Protein AF-A0A957F0Q3-F1 (afdb_monomer_lite)

pLDDT: mean 90.67, std 10.05, range [42.16, 97.44]

Structure (mmCIF, N/CA/C/O backbone):
data_AF-A0A957F0Q3-F1
#
_entry.id   AF-A0A957F0Q3-F1
#
loop_
_atom_site.group_PDB
_atom_site.id
_atom_site.type_symbol
_atom_site.label_atom_id
_atom_site.label_alt_id
_atom_site.label_comp_id
_atom_site.label_asym_id
_atom_site.label_entity_id
_atom_site.label_seq_id
_atom_site.pdbx_PDB_ins_code
_atom_site.Cartn_x
_atom_site.Cartn_y
_atom_site.Cartn_z
_atom_site.occupancy
_atom_site.B_iso_or_equiv
_atom_site.auth_seq_id
_atom_site.auth_comp_id
_atom_site.auth_asym_id
_atom_site.auth_atom_id
_atom_site.pdbx_PDB_model_num
ATOM 1 N N . GLU A 1 1 ? -18.662 -10.424 -0.763 1.00 71.94 1 GLU A N 1
ATOM 2 C CA . GLU A 1 1 ? -17.404 -9.678 -0.569 1.00 71.94 1 GLU A CA 1
ATOM 3 C C . GLU A 1 1 ? -17.406 -8.422 -1.409 1.00 71.94 1 GLU A C 1
ATOM 5 O O . GLU A 1 1 ? -17.893 -8.460 -2.534 1.00 71.94 1 GLU A O 1
ATOM 10 N N . GLN A 1 2 ? -16.906 -7.322 -0.854 1.00 90.88 2 GLN A N 1
ATOM 11 C CA . GLN A 1 2 ? -16.673 -6.088 -1.594 1.00 90.88 2 GLN A CA 1
ATOM 12 C C . GLN A 1 2 ? -15.165 -5.908 -1.748 1.00 90.88 2 GLN A C 1
ATOM 14 O O . GLN A 1 2 ? -14.442 -5.926 -0.758 1.00 90.88 2 GLN A O 1
ATOM 19 N N . VAL A 1 3 ? -14.702 -5.748 -2.985 1.00 94.75 3 VAL A N 1
ATOM 20 C CA . VAL A 1 3 ? -13.284 -5.555 -3.29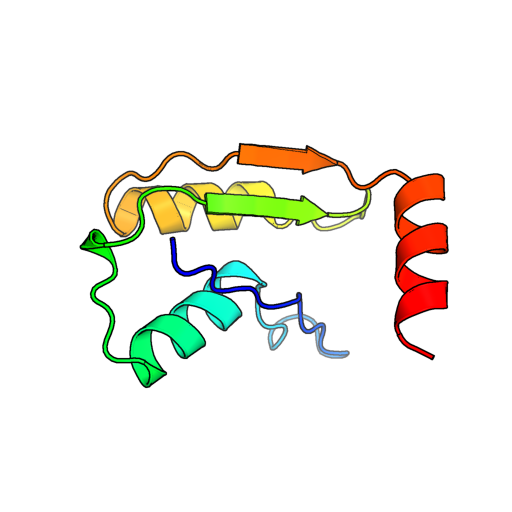5 1.00 94.75 3 VAL A CA 1
ATOM 21 C C . VAL A 1 3 ? -13.065 -4.099 -3.674 1.00 94.75 3 VAL A C 1
ATOM 23 O O . VAL A 1 3 ? -13.753 -3.567 -4.545 1.00 94.75 3 VAL A O 1
ATOM 26 N N . PHE A 1 4 ? -12.092 -3.464 -3.027 1.00 95.88 4 PHE A N 1
ATOM 27 C CA . PHE A 1 4 ? -11.589 -2.150 -3.404 1.00 95.88 4 PHE A CA 1
ATOM 28 C C . PHE A 1 4 ? -10.196 -2.335 -3.994 1.00 95.88 4 PHE A C 1
ATOM 30 O O . PHE A 1 4 ? -9.349 -2.985 -3.386 1.00 95.88 4 PHE A O 1
ATOM 37 N N . ALA A 1 5 ? -9.961 -1.767 -5.172 1.00 95.69 5 ALA A N 1
ATOM 38 C CA . ALA A 1 5 ? -8.683 -1.855 -5.862 1.00 95.69 5 ALA A CA 1
ATOM 39 C C . ALA A 1 5 ? -8.288 -0.485 -6.407 1.00 95.69 5 ALA A C 1
ATOM 41 O O . ALA A 1 5 ? -9.139 0.305 -6.819 1.00 95.69 5 ALA A O 1
ATOM 42 N N . ALA A 1 6 ? -6.990 -0.210 -6.390 1.00 95.44 6 ALA A N 1
ATOM 43 C CA . ALA A 1 6 ? -6.418 0.992 -6.964 1.00 95.44 6 ALA A CA 1
ATOM 44 C C . ALA A 1 6 ? -4.977 0.729 -7.407 1.00 95.44 6 ALA A C 1
ATOM 46 O O . ALA A 1 6 ? -4.257 -0.054 -6.786 1.00 95.44 6 ALA A O 1
ATOM 47 N N . SER A 1 7 ? -4.560 1.414 -8.468 1.00 94.75 7 SER A N 1
ATOM 48 C CA . SER A 1 7 ? -3.230 1.262 -9.059 1.00 94.75 7 SER A CA 1
ATOM 49 C C . SER A 1 7 ? -2.229 2.265 -8.485 1.00 94.75 7 SER A C 1
ATOM 51 O O . SER A 1 7 ? -2.602 3.309 -7.938 1.00 94.75 7 SER A O 1
ATOM 53 N N . TYR A 1 8 ? -0.941 1.946 -8.636 1.00 95.50 8 TYR A N 1
ATOM 54 C CA . TYR A 1 8 ? 0.150 2.885 -8.388 1.00 95.50 8 TYR A CA 1
ATOM 55 C C . TYR A 1 8 ? 0.060 4.061 -9.367 1.00 95.50 8 TYR A C 1
ATOM 57 O O . TYR A 1 8 ? -0.096 3.846 -10.568 1.00 95.50 8 TYR A O 1
ATOM 65 N N . LEU A 1 9 ? 0.163 5.292 -8.859 1.00 95.31 9 LEU A N 1
ATOM 66 C CA . LEU A 1 9 ? 0.207 6.495 -9.690 1.00 95.31 9 LEU A CA 1
ATOM 67 C C . LEU A 1 9 ? 1.578 7.143 -9.543 1.00 95.31 9 LEU A C 1
ATOM 69 O O . LEU A 1 9 ? 1.858 7.829 -8.558 1.00 95.31 9 LEU A O 1
ATOM 73 N N . GLU A 1 10 ? 2.434 6.903 -10.529 1.00 94.44 10 GLU A N 1
ATOM 74 C CA . GLU A 1 10 ? 3.778 7.461 -10.554 1.00 94.44 10 GLU A CA 1
ATOM 75 C C . GLU A 1 10 ? 3.766 8.921 -11.016 1.00 94.44 10 GLU A C 1
ATOM 77 O O . GLU A 1 10 ? 3.090 9.293 -11.976 1.00 94.44 10 GLU A O 1
ATOM 82 N N . SER A 1 11 ? 4.551 9.755 -10.341 1.00 95.50 11 SER A N 1
ATOM 83 C CA . SER A 1 11 ? 4.839 11.113 -10.772 1.00 95.50 11 SER A CA 1
ATOM 84 C C . SER A 1 11 ? 6.249 11.215 -11.335 1.00 95.50 11 SER A C 1
ATOM 86 O O . SER A 1 11 ? 7.200 10.690 -10.761 1.00 95.50 11 SER A O 1
ATOM 88 N N . VAL A 1 12 ? 6.412 12.026 -12.382 1.00 95.44 12 VAL A N 1
ATOM 89 C CA . VAL A 1 12 ? 7.726 12.406 -12.932 1.00 95.44 12 VAL A CA 1
ATOM 90 C C . VAL A 1 12 ? 8.639 13.088 -11.906 1.00 95.44 12 VAL A C 1
ATOM 92 O O . VAL A 1 12 ? 9.854 13.095 -12.068 1.00 95.44 12 VAL A O 1
ATOM 95 N N . ALA A 1 13 ? 8.065 13.667 -10.848 1.00 96.19 13 ALA A N 1
ATOM 96 C CA . ALA A 1 13 ? 8.811 14.281 -9.753 1.00 96.19 13 ALA A CA 1
ATOM 97 C C . ALA A 1 13 ? 9.155 13.290 -8.621 1.00 96.19 13 ALA A C 1
ATOM 99 O O . ALA A 1 13 ? 9.681 13.714 -7.592 1.00 96.19 13 ALA A O 1
ATOM 100 N N . PHE A 1 14 ? 8.853 11.997 -8.802 1.00 91.25 14 PHE A N 1
ATOM 101 C CA . PHE A 1 14 ? 9.037 10.874 -7.874 1.00 91.25 14 PHE A CA 1
ATOM 102 C C . PHE A 1 14 ? 8.318 11.014 -6.526 1.00 91.25 14 PHE A C 1
ATOM 104 O O . PHE A 1 14 ? 7.406 10.254 -6.222 1.00 91.25 14 PHE A O 1
ATOM 111 N N . ASN A 1 15 ? 8.685 11.998 -5.708 1.00 92.06 15 ASN A N 1
ATOM 112 C CA . ASN A 1 15 ? 8.126 12.204 -4.371 1.00 92.06 15 ASN A CA 1
ATOM 113 C C . ASN A 1 15 ? 6.595 12.365 -4.331 1.00 92.06 15 ASN A C 1
ATOM 115 O O . ASN A 1 15 ? 5.999 11.884 -3.370 1.00 92.06 15 ASN A O 1
ATOM 119 N N . PRO A 1 16 ? 5.929 13.008 -5.313 1.00 94.62 16 PRO A N 1
ATOM 120 C CA . PRO A 1 16 ? 4.476 13.106 -5.308 1.00 94.62 16 PRO A CA 1
ATOM 121 C C . PRO A 1 16 ? 3.787 11.900 -5.970 1.00 94.62 16 PRO A C 1
ATOM 123 O O . PRO A 1 16 ? 2.615 12.003 -6.326 1.00 94.62 16 PRO A O 1
ATOM 126 N N . SER A 1 17 ? 4.478 10.768 -6.151 1.00 96.25 17 SER A N 1
ATOM 127 C CA . SER A 1 17 ? 3.831 9.501 -6.502 1.00 96.25 17 SER A CA 1
ATOM 128 C C . SER A 1 17 ? 2.885 9.050 -5.386 1.00 96.25 17 SER A C 1
ATOM 130 O O . SER A 1 17 ? 3.207 9.152 -4.202 1.00 96.25 17 SER A O 1
ATOM 132 N N . LEU A 1 18 ? 1.732 8.502 -5.762 1.00 96.50 18 LEU A N 1
ATOM 133 C CA . LEU A 1 18 ? 0.753 7.954 -4.826 1.00 96.50 18 LEU A CA 1
ATOM 134 C C . LEU A 1 18 ? 0.865 6.429 -4.802 1.00 96.50 18 LEU A C 1
ATOM 136 O O . LEU A 1 18 ? 0.704 5.774 -5.835 1.00 96.50 18 LEU A O 1
ATOM 140 N N . SER A 1 19 ? 1.129 5.859 -3.623 1.00 95.94 19 SER A N 1
ATOM 141 C CA . SER A 1 19 ? 1.240 4.403 -3.482 1.00 95.94 19 SER A CA 1
ATOM 142 C C . SER A 1 19 ? -0.117 3.720 -3.720 1.00 95.94 19 SER A C 1
ATOM 144 O O . SER A 1 19 ? -1.161 4.306 -3.408 1.00 95.94 19 SER A O 1
ATOM 146 N N . PRO A 1 20 ? -0.146 2.475 -4.236 1.00 96.62 20 PRO A N 1
ATOM 147 C CA . PRO A 1 20 ? -1.404 1.773 -4.505 1.00 96.62 20 PRO A CA 1
ATOM 148 C C . PRO A 1 20 ? -2.255 1.604 -3.237 1.00 96.62 20 PRO A C 1
ATOM 150 O O . PRO A 1 20 ? -3.465 1.829 -3.262 1.00 96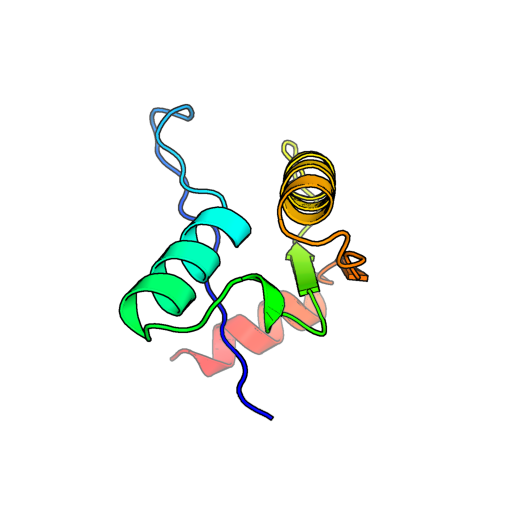.62 20 PRO A O 1
ATOM 153 N N . LEU A 1 21 ? -1.621 1.305 -2.095 1.00 97.00 21 LEU A N 1
ATOM 154 C CA . LEU A 1 21 ? -2.318 1.196 -0.813 1.00 97.00 21 LEU A CA 1
ATOM 155 C C . LEU A 1 21 ? -2.905 2.543 -0.362 1.00 97.00 21 LEU A C 1
ATOM 157 O O . LEU A 1 21 ? -4.040 2.592 0.098 1.00 97.00 21 LEU A O 1
ATOM 161 N N . GLN A 1 22 ? -2.177 3.654 -0.507 1.00 96.44 22 GLN A N 1
ATOM 162 C CA . GLN A 1 22 ? -2.730 4.973 -0.174 1.00 96.44 22 GLN A CA 1
ATOM 163 C C . GLN A 1 22 ? -3.928 5.314 -1.061 1.00 96.44 22 GLN A C 1
ATOM 165 O O . GLN A 1 22 ? -4.936 5.816 -0.565 1.00 96.44 22 GLN A O 1
ATOM 170 N N . ASN A 1 23 ? -3.838 4.998 -2.352 1.00 97.44 23 ASN A N 1
ATOM 171 C CA . ASN A 1 23 ? -4.911 5.227 -3.308 1.00 97.44 23 ASN A CA 1
ATOM 172 C C . ASN A 1 23 ? -6.184 4.443 -2.925 1.00 97.44 23 ASN A C 1
ATOM 174 O O . ASN A 1 23 ? -7.269 5.019 -2.823 1.00 97.44 23 ASN A O 1
ATOM 178 N N . VAL A 1 24 ? -6.059 3.154 -2.586 1.00 97.00 24 VAL A N 1
ATOM 179 C CA . VAL A 1 24 ? -7.221 2.340 -2.190 1.00 97.00 24 VAL A CA 1
ATOM 180 C C . VAL A 1 24 ? -7.805 2.754 -0.833 1.00 97.00 24 VAL A C 1
ATOM 182 O O . VAL A 1 24 ? -9.020 2.726 -0.650 1.00 97.00 24 VAL A O 1
ATOM 185 N N . LEU A 1 25 ? -6.976 3.215 0.110 1.00 95.56 25 LEU A N 1
ATOM 186 C CA . LEU A 1 25 ? -7.448 3.739 1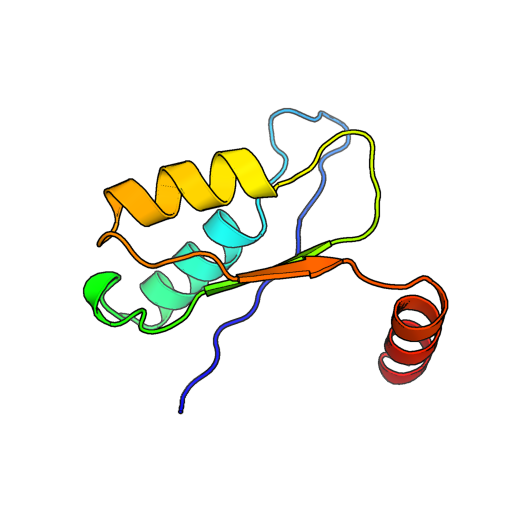.398 1.00 95.56 25 LEU A CA 1
ATOM 187 C C . LEU A 1 25 ? -8.248 5.039 1.236 1.00 95.56 25 LEU A C 1
ATOM 189 O O . LEU A 1 25 ? -9.192 5.277 1.994 1.00 95.56 25 LEU A O 1
ATOM 193 N N . VAL A 1 26 ? -7.913 5.867 0.239 1.00 95.56 26 VAL A N 1
ATOM 194 C CA . VAL A 1 26 ? -8.740 7.023 -0.139 1.00 95.56 26 VAL A CA 1
ATOM 195 C C . VAL A 1 26 ? -10.097 6.553 -0.659 1.00 95.56 26 VAL A C 1
ATOM 197 O O . VAL A 1 26 ? -11.113 7.087 -0.216 1.00 95.56 26 VAL A O 1
ATOM 200 N N . LEU A 1 27 ? -10.144 5.530 -1.521 1.00 95.31 27 LEU A N 1
ATOM 201 C CA . LEU A 1 27 ? -11.411 4.957 -1.995 1.00 95.31 27 LEU A CA 1
ATOM 202 C C . LEU A 1 27 ? -12.259 4.418 -0.838 1.00 95.31 27 LEU A C 1
ATOM 204 O O . LEU A 1 27 ? -13.419 4.803 -0.718 1.00 95.31 27 LEU A O 1
ATOM 208 N N . LEU A 1 28 ? -11.680 3.618 0.061 1.00 94.75 28 LEU A N 1
ATOM 209 C CA . LEU A 1 28 ? -12.366 3.128 1.263 1.00 94.75 28 LEU A CA 1
ATOM 210 C C . LEU A 1 28 ? -12.954 4.281 2.087 1.00 94.75 28 LEU A C 1
ATOM 212 O O . LEU A 1 28 ? -14.115 4.230 2.495 1.00 94.75 28 LEU A O 1
ATOM 216 N N . ARG A 1 29 ? -12.183 5.361 2.272 1.00 94.69 29 ARG A N 1
ATOM 217 C CA . ARG A 1 29 ? -12.640 6.553 2.995 1.00 94.69 29 ARG A CA 1
ATOM 218 C C . ARG A 1 29 ? -13.796 7.263 2.289 1.00 94.69 29 ARG A C 1
ATOM 220 O O . ARG A 1 29 ? -14.737 7.678 2.961 1.00 94.69 29 ARG A O 1
ATOM 227 N N . LEU A 1 30 ? -13.746 7.407 0.965 1.00 95.62 30 LEU A N 1
ATOM 228 C CA . LEU A 1 30 ? -14.832 8.004 0.174 1.00 95.62 30 LEU A CA 1
ATOM 229 C C . LEU A 1 30 ? -16.113 7.160 0.239 1.00 95.62 30 LEU A C 1
ATOM 231 O O . LEU A 1 30 ? -17.212 7.708 0.270 1.00 95.62 30 LEU A O 1
ATOM 235 N N . TRP A 1 31 ? -15.962 5.841 0.341 1.00 95.44 31 TRP A N 1
ATOM 236 C CA . TRP A 1 31 ? -17.048 4.884 0.559 1.00 95.44 31 TRP A CA 1
ATOM 237 C C . TRP A 1 31 ? -17.474 4.744 2.029 1.00 95.44 31 TRP A C 1
ATOM 239 O O . TRP A 1 31 ? -18.296 3.884 2.350 1.00 95.44 31 TRP A O 1
ATOM 249 N N . GLN A 1 32 ? -16.934 5.587 2.918 1.00 95.38 32 GLN A N 1
ATOM 250 C CA . GLN A 1 32 ? -17.224 5.608 4.356 1.00 95.38 32 GLN A CA 1
ATOM 251 C C . GLN A 1 32 ? -16.997 4.251 5.048 1.00 95.38 32 GLN A C 1
ATOM 253 O O . GLN A 1 32 ? -17.638 3.949 6.053 1.00 95.38 32 GLN A O 1
ATOM 258 N N . GLN A 1 33 ? -16.074 3.439 4.525 1.00 94.69 33 GLN A N 1
ATOM 259 C CA . GLN A 1 33 ? -15.698 2.167 5.132 1.00 94.69 33 GLN A CA 1
ATOM 260 C C . GLN A 1 33 ? -14.618 2.389 6.199 1.00 94.69 33 GLN A C 1
ATOM 262 O O . GLN A 1 33 ? -13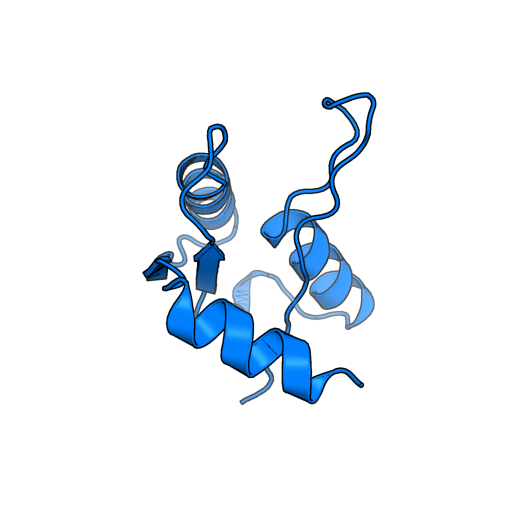.634 3.095 5.940 1.00 94.69 33 GLN A O 1
ATOM 267 N N . PRO A 1 34 ? -14.765 1.806 7.402 1.00 92.56 3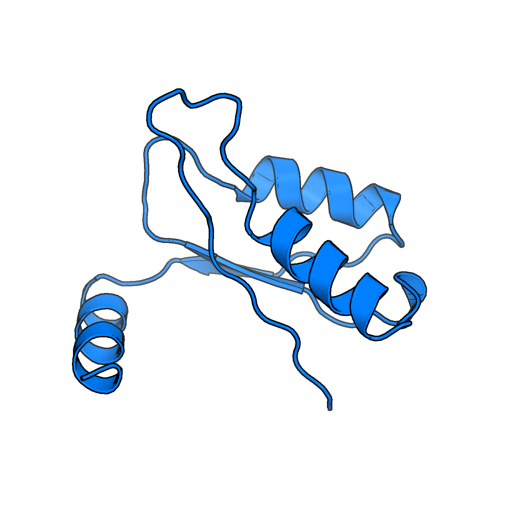4 PRO A N 1
ATOM 268 C CA . PRO A 1 34 ? -13.725 1.868 8.417 1.00 92.56 34 PRO A CA 1
ATOM 269 C C . PRO A 1 34 ? -12.531 1.006 7.994 1.00 92.56 34 PRO A C 1
ATOM 271 O O . PRO A 1 34 ? -12.697 -0.075 7.437 1.00 92.56 34 PRO A O 1
ATOM 274 N N . TRP A 1 35 ? -11.311 1.444 8.302 1.00 91.06 35 TRP A N 1
ATOM 275 C CA . TRP A 1 35 ? -10.102 0.670 7.981 1.00 91.06 35 TRP A CA 1
ATOM 276 C C . TRP A 1 35 ? -10.056 -0.678 8.709 1.00 91.06 35 TRP A C 1
ATOM 278 O O . TRP A 1 35 ? -9.462 -1.628 8.217 1.00 91.06 35 TRP A O 1
ATOM 288 N N . GLN A 1 36 ? -10.734 -0.782 9.853 1.00 91.00 36 GLN A N 1
ATOM 289 C CA . GLN A 1 36 ? -10.878 -2.020 10.616 1.00 91.00 36 GLN A CA 1
ATOM 290 C C . GLN A 1 36 ? -11.743 -3.072 9.905 1.00 91.00 36 GLN A C 1
ATOM 292 O O . GLN A 1 36 ? -11.748 -4.218 10.336 1.00 91.00 36 GLN A O 1
ATOM 297 N N . ALA A 1 37 ? -12.475 -2.700 8.847 1.00 90.88 37 ALA A N 1
ATOM 298 C CA . ALA A 1 37 ? -13.218 -3.646 8.013 1.00 90.88 37 ALA A CA 1
ATOM 299 C C . ALA A 1 37 ? -12.355 -4.293 6.916 1.00 90.88 37 ALA A C 1
ATOM 301 O O . ALA A 1 37 ? -12.869 -5.080 6.128 1.00 90.88 37 ALA A O 1
ATOM 302 N N . ILE A 1 38 ? -11.065 -3.954 6.821 1.00 94.06 38 ILE A N 1
ATOM 303 C CA . ILE A 1 38 ? -10.154 -4.618 5.888 1.00 94.06 38 ILE A CA 1
ATOM 304 C C . ILE A 1 38 ? -9.837 -6.011 6.443 1.00 94.06 38 ILE A C 1
ATOM 306 O O . ILE A 1 38 ? -9.162 -6.136 7.462 1.00 94.06 38 ILE A O 1
ATOM 310 N N . GLU A 1 39 ? -10.313 -7.047 5.757 1.00 94.06 39 GLU A N 1
ATOM 311 C CA . GLU A 1 39 ? -10.077 -8.451 6.123 1.00 94.06 39 GLU A CA 1
ATOM 312 C C . GLU A 1 39 ? -8.859 -9.037 5.394 1.00 94.06 39 GLU A C 1
ATOM 314 O O . GLU A 1 39 ? -8.104 -9.819 5.967 1.00 94.06 39 GLU A O 1
ATOM 319 N N . GLU A 1 40 ? -8.627 -8.609 4.151 1.00 95.25 40 GLU A N 1
ATOM 320 C CA . GLU A 1 40 ? -7.520 -9.059 3.311 1.00 95.25 40 GLU A CA 1
ATOM 321 C C . GLU A 1 40 ? -6.915 -7.876 2.549 1.00 95.25 40 GLU A C 1
ATOM 323 O O . GLU A 1 40 ? -7.617 -6.960 2.111 1.00 95.25 40 GLU A O 1
ATOM 328 N N . ALA A 1 41 ? -5.593 -7.903 2.375 1.00 96.94 41 ALA A N 1
ATOM 329 C CA . ALA A 1 41 ? -4.874 -6.968 1.527 1.00 96.94 41 ALA A CA 1
ATOM 330 C C . ALA A 1 41 ? -3.939 -7.728 0.583 1.00 96.94 41 ALA A C 1
ATOM 332 O O . ALA A 1 41 ? -3.121 -8.540 1.019 1.00 96.94 41 ALA A O 1
ATOM 333 N N . VAL A 1 42 ? -4.032 -7.415 -0.709 1.00 97.31 42 VAL A N 1
ATOM 334 C CA . VAL A 1 42 ? -3.223 -8.030 -1.764 1.00 97.31 42 VAL A CA 1
ATOM 335 C C . VAL A 1 42 ? -2.459 -6.935 -2.496 1.00 97.31 42 VAL A C 1
ATOM 337 O O . VAL A 1 42 ? -3.052 -5.962 -2.960 1.00 97.31 42 VAL A O 1
ATOM 340 N N . LEU A 1 43 ? -1.143 -7.096 -2.610 1.00 97.25 43 LEU A N 1
ATOM 341 C CA . LEU A 1 43 ? -0.306 -6.285 -3.486 1.00 97.25 43 LEU A CA 1
ATOM 342 C C . LEU A 1 43 ? 0.151 -7.138 -4.664 1.00 97.25 43 LEU A C 1
ATOM 344 O O . LEU A 1 43 ? 0.847 -8.136 -4.478 1.00 97.25 43 LEU A O 1
ATOM 348 N N . VAL A 1 44 ? -0.207 -6.685 -5.863 1.00 95.62 44 VAL A N 1
ATOM 349 C CA . VAL A 1 44 ? 0.267 -7.240 -7.128 1.00 95.62 44 VAL A CA 1
ATOM 350 C C . VAL A 1 44 ? 1.196 -6.221 -7.775 1.00 95.62 44 VAL A C 1
ATOM 352 O O . VAL A 1 44 ? 0.776 -5.105 -8.076 1.00 95.62 44 VAL A O 1
ATOM 355 N N . GLU A 1 45 ? 2.460 -6.575 -7.987 1.00 93.75 45 GLU A N 1
ATOM 356 C CA . GLU A 1 45 ? 3.424 -5.688 -8.647 1.00 93.75 45 GLU A CA 1
ATOM 357 C C . GLU A 1 45 ? 4.362 -6.455 -9.582 1.00 93.75 45 GLU A C 1
ATOM 359 O O . GLU A 1 45 ? 4.671 -7.627 -9.366 1.00 93.75 45 GLU A O 1
ATOM 364 N N . LYS A 1 46 ? 4.830 -5.775 -10.632 1.00 92.06 46 LYS A N 1
ATOM 365 C CA . LYS A 1 46 ? 5.927 -6.263 -11.477 1.00 92.06 46 LYS A CA 1
ATOM 366 C C . LYS A 1 46 ? 7.253 -6.036 -10.754 1.00 92.06 46 LYS A C 1
ATOM 368 O O . LYS A 1 46 ? 7.382 -5.086 -9.979 1.00 92.06 46 LYS A O 1
ATOM 373 N N . ALA A 1 47 ? 8.263 -6.843 -11.074 1.00 87.31 47 ALA A N 1
ATOM 374 C CA . ALA A 1 47 ? 9.624 -6.568 -10.628 1.00 87.31 47 ALA A CA 1
ATOM 375 C C . ALA A 1 47 ? 10.055 -5.164 -11.096 1.00 87.31 47 ALA A C 1
ATOM 377 O O . ALA A 1 47 ? 10.022 -4.857 -12.287 1.00 87.31 47 ALA A O 1
ATOM 378 N N . SER A 1 48 ? 10.430 -4.302 -10.152 1.00 87.06 48 SER A N 1
ATOM 379 C CA . SER A 1 48 ? 10.841 -2.920 -10.414 1.00 87.06 48 SER A CA 1
ATOM 380 C C . SER A 1 48 ? 11.919 -2.477 -9.423 1.00 87.06 48 SER A C 1
ATOM 382 O O . SER A 1 48 ? 12.177 -3.151 -8.426 1.00 87.06 48 SER A O 1
ATOM 384 N N . LEU A 1 49 ? 12.549 -1.327 -9.684 1.00 87.19 49 LEU A N 1
ATOM 385 C CA . LEU A 1 49 ? 13.554 -0.747 -8.783 1.00 87.19 49 LEU A CA 1
ATOM 386 C C . LEU A 1 49 ? 12.960 -0.276 -7.442 1.00 87.19 49 LEU A C 1
ATOM 388 O O . LEU A 1 49 ? 13.703 -0.105 -6.479 1.00 87.19 49 LEU A O 1
ATOM 392 N N . GLY A 1 50 ? 11.641 -0.067 -7.371 1.00 89.44 50 GLY A N 1
ATOM 393 C CA . GLY A 1 50 ? 10.947 0.486 -6.208 1.00 89.44 50 GLY A CA 1
ATOM 394 C C . GLY A 1 50 ? 9.719 -0.331 -5.821 1.00 89.44 50 GLY A C 1
ATOM 395 O O . GLY A 1 50 ? 8.593 0.060 -6.125 1.00 89.44 50 GLY A O 1
ATOM 396 N N . SER A 1 51 ? 9.935 -1.446 -5.116 1.00 94.69 51 SER A N 1
ATOM 397 C CA . SER A 1 51 ? 8.843 -2.267 -4.576 1.00 94.69 51 SER A CA 1
ATOM 398 C C . SER A 1 51 ? 7.989 -1.482 -3.578 1.00 94.69 51 SER A C 1
ATOM 400 O O . SER A 1 51 ? 8.503 -0.816 -2.674 1.00 94.69 51 SER A O 1
ATOM 402 N N . GLN A 1 52 ? 6.669 -1.612 -3.703 1.00 96.38 52 GLN A N 1
ATOM 403 C CA . GLN A 1 52 ? 5.700 -1.014 -2.784 1.00 96.38 52 GLN A CA 1
ATOM 404 C C . GLN A 1 52 ? 5.452 -1.894 -1.550 1.00 96.38 52 GLN A C 1
ATOM 406 O O . GLN A 1 52 ? 4.804 -1.454 -0.593 1.00 96.38 52 GLN A O 1
ATOM 411 N N . MET A 1 53 ? 5.971 -3.127 -1.535 1.00 96.69 53 MET A N 1
ATOM 412 C CA . MET A 1 53 ? 5.721 -4.116 -0.485 1.00 96.69 53 MET A CA 1
ATOM 413 C C . MET A 1 53 ? 6.158 -3.651 0.917 1.00 96.69 53 MET A C 1
ATOM 415 O O . MET A 1 53 ? 5.337 -3.763 1.833 1.00 96.69 53 MET A O 1
ATOM 419 N N . PRO A 1 54 ? 7.379 -3.117 1.148 1.00 96.12 54 PRO A N 1
ATOM 420 C CA . PRO A 1 54 ? 7.813 -2.764 2.503 1.00 96.12 54 PRO A CA 1
ATOM 421 C C . PRO A 1 54 ? 6.950 -1.661 3.123 1.00 96.12 54 PRO A C 1
ATOM 423 O O . PRO A 1 54 ? 6.521 -1.778 4.271 1.00 96.12 54 PRO A O 1
ATOM 426 N N . MET A 1 55 ? 6.643 -0.621 2.341 1.00 95.75 55 MET A N 1
ATOM 427 C CA . MET A 1 55 ? 5.796 0.488 2.781 1.00 95.75 55 MET A CA 1
ATOM 428 C C . MET A 1 55 ? 4.358 0.024 3.031 1.00 95.75 55 MET A C 1
ATOM 430 O O . MET A 1 55 ? 3.762 0.381 4.046 1.00 95.75 55 MET A O 1
ATOM 434 N N . SER A 1 56 ? 3.814 -0.811 2.141 1.00 97.06 56 SER A N 1
ATOM 435 C CA . SER A 1 56 ? 2.448 -1.328 2.273 1.00 97.06 56 SER A CA 1
ATOM 436 C C . SER A 1 56 ? 2.290 -2.186 3.527 1.00 97.06 56 SER A C 1
ATOM 438 O O . SER A 1 56 ? 1.347 -1.996 4.293 1.00 97.06 56 SER A O 1
ATOM 440 N N . ARG A 1 57 ? 3.260 -3.071 3.796 1.00 97.31 57 ARG A N 1
ATOM 441 C CA . ARG A 1 57 ? 3.282 -3.898 5.008 1.00 97.31 57 ARG A CA 1
ATOM 442 C C . ARG A 1 57 ? 3.359 -3.045 6.273 1.00 97.31 57 ARG A C 1
ATOM 444 O O . ARG A 1 57 ? 2.614 -3.291 7.218 1.00 97.31 57 ARG A O 1
ATOM 451 N N . ALA A 1 58 ? 4.237 -2.041 6.288 1.00 96.75 58 ALA A N 1
ATOM 452 C CA . ALA A 1 58 ? 4.388 -1.149 7.434 1.00 96.75 58 ALA A CA 1
ATOM 453 C C . ALA A 1 58 ? 3.100 -0.364 7.717 1.00 96.75 58 ALA A C 1
ATOM 455 O O . ALA A 1 58 ? 2.672 -0.284 8.864 1.00 96.75 58 ALA A O 1
ATOM 456 N N . LEU A 1 59 ? 2.449 0.172 6.681 1.00 95.88 59 LEU A N 1
ATOM 457 C CA . LEU A 1 59 ? 1.212 0.929 6.847 1.00 95.88 59 LEU A CA 1
ATOM 458 C C . LEU A 1 59 ? 0.059 0.036 7.337 1.00 95.88 59 LEU A C 1
ATOM 460 O O . LEU A 1 59 ? -0.603 0.399 8.306 1.00 95.88 59 LEU A O 1
ATOM 464 N N . LEU A 1 60 ? -0.145 -1.153 6.758 1.00 96.31 60 LEU A N 1
ATOM 465 C CA . LEU A 1 60 ? -1.194 -2.086 7.206 1.00 96.31 60 LEU A CA 1
ATOM 466 C C . LEU A 1 60 ? -1.013 -2.527 8.664 1.00 96.31 60 LEU A C 1
ATOM 468 O O . LEU A 1 60 ? -1.995 -2.621 9.406 1.00 96.31 60 LEU A O 1
ATOM 472 N N . ALA A 1 61 ? 0.235 -2.698 9.111 1.00 94.94 61 ALA A N 1
ATOM 473 C CA . ALA A 1 61 ? 0.534 -2.979 10.512 1.00 94.94 61 ALA A CA 1
ATOM 474 C C . ALA A 1 61 ? 0.006 -1.879 11.456 1.00 94.94 61 ALA A C 1
ATOM 476 O O . ALA A 1 61 ? -0.465 -2.186 12.547 1.00 94.94 61 ALA A O 1
ATOM 477 N N . THR A 1 62 ? 0.014 -0.610 11.028 1.00 93.44 62 THR A N 1
ATOM 478 C CA . THR A 1 62 ? -0.517 0.516 11.824 1.00 93.44 62 THR A CA 1
ATOM 479 C C . THR A 1 62 ? -2.042 0.671 11.766 1.00 93.44 62 THR A C 1
ATOM 481 O O . THR A 1 62 ? -2.618 1.273 12.668 1.00 93.44 62 THR A O 1
ATOM 484 N N . LEU A 1 63 ? -2.707 0.144 10.730 1.00 90.25 63 LEU A N 1
ATOM 485 C CA . LEU A 1 63 ? -4.141 0.367 10.472 1.00 90.25 63 LEU A CA 1
ATOM 486 C C . LEU A 1 63 ? -5.065 -0.695 11.082 1.00 90.25 63 LEU A C 1
ATOM 488 O O . LEU A 1 63 ? -6.282 -0.520 11.088 1.00 90.25 63 LEU A O 1
ATOM 492 N N . GLY A 1 64 ? -4.499 -1.781 11.602 1.00 86.12 64 GLY A N 1
ATOM 493 C CA . GLY A 1 64 ? -5.263 -2.908 12.143 1.00 86.12 64 GLY A CA 1
ATOM 494 C C . GLY A 1 64 ? -4.493 -4.224 12.179 1.00 86.12 64 GLY A C 1
ATOM 495 O O . GLY A 1 64 ? -5.022 -5.207 12.684 1.00 86.12 64 GLY A O 1
ATOM 496 N N . GLY A 1 65 ? -3.252 -4.255 11.677 1.00 90.06 65 GLY A N 1
ATOM 497 C CA . GLY A 1 65 ? -2.435 -5.470 11.691 1.00 90.06 65 GLY A CA 1
ATOM 498 C C . GLY A 1 65 ? -2.802 -6.467 10.594 1.00 90.06 65 GLY A C 1
ATOM 499 O O . GLY A 1 65 ? -2.507 -7.648 10.740 1.00 90.06 65 GLY A O 1
ATOM 500 N N . VAL A 1 66 ? -3.439 -6.006 9.514 1.00 93.81 66 VAL A N 1
ATOM 501 C CA . VAL A 1 66 ? -3.819 -6.857 8.379 1.00 93.81 66 VAL A CA 1
ATOM 502 C C . VAL A 1 66 ? -2.561 -7.379 7.687 1.00 93.81 66 VAL A C 1
ATOM 504 O O . VAL A 1 66 ? -1.644 -6.614 7.372 1.00 93.81 66 VAL A O 1
ATOM 507 N N . GLU A 1 67 ? -2.514 -8.687 7.448 1.00 94.50 67 GLU A N 1
ATOM 508 C CA . GLU A 1 67 ? -1.417 -9.302 6.713 1.00 94.50 67 GLU A CA 1
ATOM 509 C C . GLU A 1 67 ? -1.489 -8.929 5.226 1.00 94.50 67 GLU A C 1
ATOM 511 O O . GLU A 1 67 ? -2.545 -8.979 4.599 1.00 94.50 67 GLU A O 1
ATOM 516 N N . LEU A 1 68 ? -0.343 -8.554 4.653 1.00 97.38 68 LEU A N 1
ATOM 517 C CA . LEU A 1 68 ? -0.223 -8.294 3.223 1.00 97.38 68 LEU A CA 1
ATOM 518 C C . LEU A 1 68 ? 0.145 -9.581 2.481 1.00 97.38 68 LEU A C 1
ATOM 520 O O . LEU A 1 68 ? 1.291 -10.039 2.601 1.00 97.38 68 LEU A O 1
ATOM 524 N N . ARG A 1 69 ? -0.773 -10.092 1.652 1.00 97.38 69 ARG A N 1
ATOM 525 C CA . ARG A 1 69 ? -0.434 -11.065 0.609 1.00 97.38 69 ARG A CA 1
ATOM 526 C C . ARG A 1 69 ? 0.267 -10.349 -0.540 1.00 97.38 69 ARG A C 1
ATOM 528 O O . ARG A 1 69 ? -0.152 -9.277 -0.976 1.00 97.38 69 ARG A O 1
ATOM 535 N N . TYR A 1 70 ? 1.353 -10.944 -1.012 1.00 96.06 70 TYR A N 1
ATOM 536 C CA . TYR A 1 70 ? 2.161 -10.419 -2.101 1.00 96.06 70 TYR A CA 1
ATOM 537 C C . TYR A 1 70 ? 2.180 -11.409 -3.256 1.00 96.06 70 TYR A C 1
ATOM 539 O O . TYR A 1 70 ? 2.651 -12.531 -3.076 1.00 96.06 70 TYR A O 1
ATOM 547 N N . ASP A 1 71 ? 1.736 -10.963 -4.426 1.00 94.75 71 ASP A N 1
ATOM 548 C CA . ASP A 1 71 ? 1.723 -11.764 -5.643 1.00 94.75 71 ASP A CA 1
ATOM 549 C C . ASP A 1 71 ? 2.552 -11.047 -6.719 1.00 94.75 71 ASP A C 1
ATOM 551 O O . ASP A 1 71 ? 2.215 -9.955 -7.182 1.00 94.75 71 ASP A O 1
ATOM 555 N N . ALA A 1 72 ? 3.674 -11.647 -7.117 1.00 91.81 72 ALA A N 1
ATOM 556 C CA . ALA A 1 72 ? 4.497 -11.098 -8.189 1.00 91.81 72 ALA A CA 1
ATOM 557 C C . ALA A 1 72 ? 3.755 -11.225 -9.526 1.00 91.81 72 ALA A C 1
ATOM 559 O O . ALA A 1 72 ? 3.356 -12.321 -9.927 1.00 91.81 72 ALA A O 1
ATOM 560 N N . LEU A 1 73 ? 3.590 -10.110 -10.237 1.00 90.69 73 LEU A N 1
ATOM 561 C CA . LEU A 1 73 ? 2.936 -10.116 -11.536 1.00 90.69 73 LEU A CA 1
ATOM 562 C C . LEU A 1 73 ? 3.895 -10.669 -12.591 1.00 90.69 73 LEU A C 1
ATOM 564 O O . LEU A 1 73 ? 4.919 -10.051 -12.896 1.00 90.69 73 LEU A O 1
ATOM 568 N N . SER A 1 74 ? 3.541 -11.820 -13.162 1.00 86.25 74 SER A N 1
ATOM 569 C CA . SER A 1 74 ? 4.277 -12.383 -14.291 1.00 86.25 74 SER A CA 1
ATOM 570 C C . SER A 1 74 ? 4.098 -11.520 -15.544 1.00 86.25 74 SER A C 1
ATOM 572 O O . SER A 1 74 ? 3.084 -10.839 -15.720 1.00 86.25 74 SER A O 1
ATOM 574 N N . GLU A 1 75 ? 5.084 -11.555 -16.435 1.00 80.81 75 GLU A N 1
ATOM 575 C CA . GLU A 1 75 ? 5.043 -10.800 -17.689 1.00 80.81 75 GLU A CA 1
ATOM 576 C C . GLU A 1 75 ? 3.924 -11.297 -18.622 1.00 80.81 75 GLU A C 1
ATOM 578 O O . GLU A 1 75 ? 3.243 -10.489 -19.250 1.00 80.81 75 GLU A O 1
ATOM 583 N N . GLU A 1 76 ? 3.652 -12.605 -18.616 1.00 82.69 76 GLU A N 1
ATOM 584 C CA . GLU A 1 76 ? 2.539 -13.234 -19.338 1.00 82.69 76 GLU A CA 1
ATOM 585 C C . GLU A 1 76 ? 1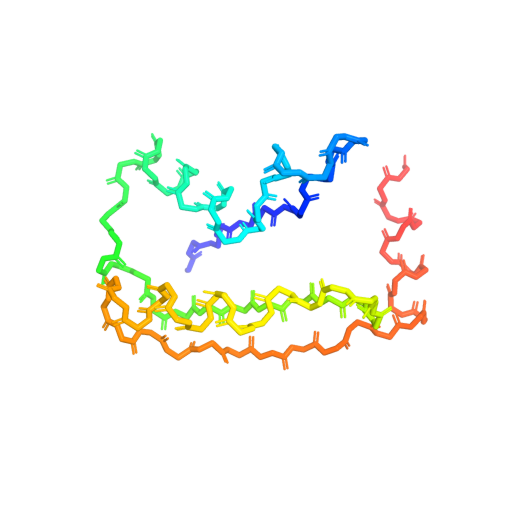.178 -12.743 -18.819 1.00 82.69 76 GLU A C 1
ATOM 587 O O . GLU A 1 76 ? 0.332 -12.290 -19.591 1.00 82.69 76 GLU A O 1
ATOM 592 N N . THR A 1 77 ? 0.983 -12.742 -17.495 1.00 82.06 77 THR A N 1
ATOM 593 C CA . THR A 1 77 ? -0.250 -12.237 -16.870 1.00 82.06 77 THR A CA 1
ATOM 594 C C . THR A 1 77 ? -0.429 -10.742 -17.127 1.00 82.06 77 THR A C 1
ATOM 596 O O . THR A 1 77 ? -1.537 -10.287 -17.402 1.00 82.06 77 THR A O 1
ATOM 599 N N . ALA A 1 78 ? 0.656 -9.966 -17.081 1.00 77.88 78 ALA A N 1
ATOM 600 C CA . ALA A 1 78 ? 0.614 -8.539 -17.369 1.00 77.88 78 ALA A CA 1
ATOM 601 C C . ALA A 1 78 ? 0.185 -8.238 -18.811 1.00 77.88 78 ALA A C 1
ATOM 603 O O . ALA A 1 78 ? -0.581 -7.303 -19.035 1.00 77.88 78 ALA A O 1
ATOM 604 N N . GLN A 1 79 ? 0.681 -9.011 -19.780 1.00 78.19 79 GLN A N 1
ATOM 605 C CA . GLN A 1 79 ? 0.302 -8.868 -21.185 1.00 78.19 79 GLN A CA 1
ATOM 606 C C . GLN A 1 79 ? -1.164 -9.249 -21.406 1.00 78.19 79 GLN A C 1
ATOM 608 O O . GLN A 1 79 ? -1.875 -8.515 -22.088 1.00 78.19 79 GLN A O 1
ATOM 613 N N . ALA A 1 80 ? -1.637 -10.334 -20.786 1.00 79.19 80 ALA A N 1
ATOM 614 C CA . ALA A 1 80 ? -3.034 -10.757 -20.877 1.00 79.19 80 ALA A CA 1
ATOM 615 C C . ALA A 1 80 ? -4.011 -9.703 -20.321 1.00 79.19 80 ALA A C 1
ATOM 617 O O . ALA A 1 80 ? -5.050 -9.454 -20.926 1.00 79.19 80 ALA A O 1
ATOM 618 N N . LEU A 1 81 ? -3.666 -9.049 -19.205 1.00 74.31 81 LEU A N 1
ATOM 619 C CA . LEU A 1 81 ? -4.493 -7.991 -18.609 1.00 74.31 81 LEU A CA 1
ATOM 620 C C . LEU A 1 81 ? -4.552 -6.729 -19.480 1.00 74.31 81 LEU A C 1
ATOM 622 O O . LEU A 1 81 ? -5.622 -6.151 -19.630 1.00 74.31 81 LEU A O 1
ATOM 626 N N . ALA A 1 82 ? -3.438 -6.338 -20.106 1.00 71.50 82 ALA A N 1
ATOM 627 C CA . ALA A 1 82 ? -3.390 -5.149 -20.961 1.00 71.50 82 ALA A CA 1
ATOM 628 C C . ALA A 1 82 ? -4.281 -5.257 -22.216 1.00 71.50 82 ALA A C 1
ATOM 630 O O . ALA A 1 82 ? -4.755 -4.243 -22.709 1.00 71.50 82 ALA A O 1
ATOM 631 N N . HIS A 1 83 ? -4.537 -6.471 -22.716 1.00 64.56 83 HIS A N 1
ATOM 632 C CA . HIS A 1 83 ? -5.405 -6.700 -23.881 1.00 64.56 83 HIS A CA 1
ATOM 633 C C . HIS A 1 83 ? -6.904 -6.745 -23.531 1.00 64.56 83 HIS A C 1
ATOM 635 O O . HIS A 1 83 ? -7.733 -6.821 -24.431 1.00 64.56 83 HIS A O 1
ATOM 641 N N . HIS A 1 84 ? -7.263 -6.736 -22.242 1.00 58.19 84 HIS A N 1
ATOM 642 C CA . HIS A 1 84 ? -8.655 -6.731 -21.776 1.00 58.19 84 HIS A CA 1
ATOM 643 C C . HIS A 1 84 ? -9.192 -5.324 -21.456 1.00 58.19 84 HIS A C 1
ATOM 645 O O . HIS A 1 84 ? -10.387 -5.189 -21.193 1.00 58.19 84 HIS A O 1
ATOM 651 N N . GLU A 1 85 ? -8.332 -4.299 -21.458 1.00 53.47 85 GLU A N 1
ATOM 652 C CA . GLU A 1 85 ? -8.690 -2.897 -21.184 1.00 53.47 85 GLU A CA 1
ATOM 653 C C . GLU A 1 85 ? -8.893 -2.045 -22.464 1.00 53.47 85 GLU A C 1
ATOM 655 O O . GLU A 1 85 ? -9.168 -0.850 -22.348 1.00 53.47 85 GLU A O 1
ATOM 660 N N . GLU A 1 86 ? -8.807 -2.651 -23.661 1.00 42.16 86 GLU A N 1
ATOM 661 C CA . GLU A 1 86 ? -9.208 -2.071 -24.968 1.00 42.16 86 GLU A CA 1
ATOM 662 C C . GLU A 1 86 ? -10.615 -2.522 -25.397 1.00 42.16 86 GLU A C 1
ATOM 664 O O . GLU A 1 86 ? -11.372 -1.663 -25.912 1.00 42.16 86 GLU A O 1
#

Foldseek 3Di:
DDDFWADWAADPVRVPTDQRLNVSVVVCVVVVHQLLPCQAAEDEEEDDPDDCVVVNCVVNCVRHHHDYHYDYQDPVNVVVVVVVVD

Radius of gyration: 13.75 Å; chains: 1; bounding box: 31×28×37 Å

Secondary structure (DSSP, 8-state):
--------B--TTSTTPBPHHHHHHHHHHHTT--GGG---EEEEE-S-SS-SHHHHHHHHHHHT---EEEEE--HHHHHHHHTT--

Sequence (86 aa):
EQVFAASYLESVAFNPSLSPLQNVLVLLRLWQQPWQAIEEAVLVEKASLGSQMPMSRALLATLGGVELRYDALSEETAQALAHHEE